Protein AF-A0A512B186-F1 (afdb_monomer)

Nearest PDB structures (foldseek):
  8dit-assembly1_B  TM=5.076E-01  e=9.279E+00  Thermochaetoides thermophila

Mean predicted aligned error: 6.62 Å

Radius of gyration: 12.12 Å; Cα contacts (8 Å, |Δi|>4): 115; chains: 1; bounding box: 34×26×28 Å

Foldseek 3Di:
DPPPDDLVQWFWKAFPVVRWIWTFGCVCVVVLVVQDQADKTFTWTDPDPPDTPPPDRDIDGSNRIDGVVVVVVD

Solvent-accessible surface area (backbone atoms only — not comparable to full-atom values): 4487 Å² total; per-residue (Å²): 132,84,83,77,74,67,68,83,53,41,46,52,32,30,28,75,88,80,72,43,40,32,44,30,52,45,90,49,44,69,62,61,72,65,66,47,50,84,45,71,41,68,27,31,45,50,73,54,96,93,40,62,49,83,89,47,79,41,75,47,53,40,68,49,51,43,60,43,70,68,66,75,79,109

Secondary structure (DSSP, 8-state):
------GGGEEEEEETTTTEEEEEEGGGHHHHHTT-TT-EEEEEEEEETTEE-TT--EEEEGGGEEEGGGGT--

Organism: NCBI:txid670289

Sequence (74 aa):
MKHLYDTSEYFLAFNNQNRKIYIIHSFYRLLFEANRPQDEFPCFVYLGHGRVVRDSRQYVTREHLELAEELVAN

pLDDT: mean 80.72, std 15.99, range [35.81, 94.5]

Structure (mmCIF, N/CA/C/O backbone):
data_AF-A0A512B186-F1
#
_entry.id   AF-A0A512B186-F1
#
loop_
_atom_site.group_PDB
_atom_site.id
_atom_site.type_symbol
_atom_site.label_atom_id
_atom_site.label_alt_id
_atom_site.label_comp_id
_atom_site.label_asym_id
_atom_site.label_entity_id
_atom_site.label_seq_id
_atom_site.pdbx_PDB_ins_code
_atom_site.Cartn_x
_atom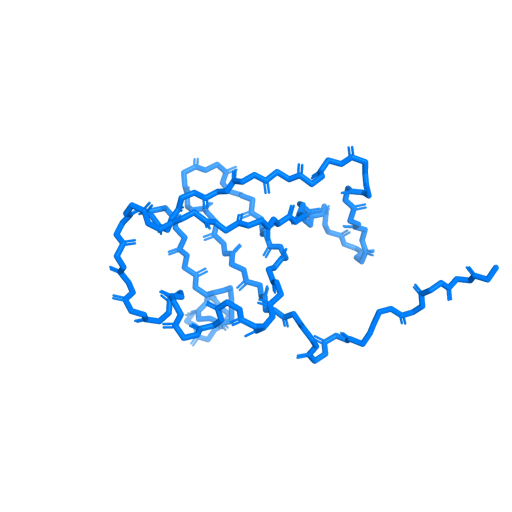_site.Cartn_y
_atom_site.Cartn_z
_atom_site.occupancy
_atom_site.B_iso_or_equiv
_atom_site.auth_seq_id
_atom_site.auth_comp_id
_atom_site.auth_asym_id
_atom_site.auth_atom_id
_atom_site.pdbx_PDB_model_num
ATOM 1 N N . MET A 1 1 ? 20.595 -0.963 -17.022 1.00 35.81 1 MET A N 1
ATOM 2 C CA . MET A 1 1 ? 20.704 -1.458 -15.630 1.00 35.81 1 MET A CA 1
ATOM 3 C C . MET A 1 1 ? 19.304 -1.697 -15.088 1.00 35.81 1 MET A C 1
ATOM 5 O O . MET A 1 1 ? 18.488 -0.785 -15.138 1.00 35.81 1 MET A O 1
ATOM 9 N N . LYS A 1 2 ? 18.979 -2.916 -14.637 1.00 42.50 2 LYS A N 1
ATOM 10 C CA . LYS A 1 2 ? 17.747 -3.145 -13.870 1.00 42.50 2 LYS A CA 1
ATOM 11 C C . LYS A 1 2 ? 17.988 -2.552 -12.481 1.00 42.50 2 LYS A C 1
ATOM 13 O O . LYS A 1 2 ? 18.774 -3.117 -11.733 1.00 42.50 2 LYS A O 1
ATOM 18 N N . HIS A 1 3 ? 17.375 -1.410 -12.173 1.00 50.75 3 HIS A N 1
ATOM 19 C CA . HIS A 1 3 ? 17.259 -0.950 -10.790 1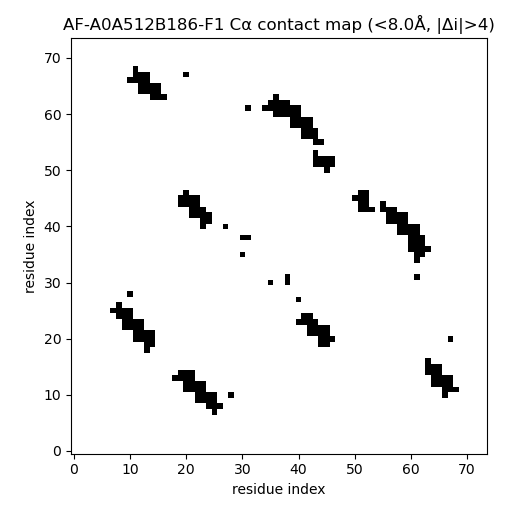.00 50.75 3 HIS A CA 1
ATOM 20 C C . HIS A 1 3 ? 16.490 -2.030 -10.022 1.00 50.75 3 HIS A C 1
ATOM 22 O O . HIS A 1 3 ? 15.287 -2.202 -10.226 1.00 50.75 3 HIS A O 1
ATOM 28 N N . LEU A 1 4 ? 17.225 -2.834 -9.258 1.00 50.34 4 LEU A N 1
ATOM 29 C CA . LEU A 1 4 ? 16.667 -3.697 -8.232 1.00 50.34 4 LEU A CA 1
ATOM 30 C C . LEU A 1 4 ? 16.361 -2.763 -7.065 1.00 50.34 4 LEU A C 1
ATOM 32 O O . LEU A 1 4 ? 17.277 -2.173 -6.502 1.00 50.34 4 LEU A O 1
ATOM 36 N N . TYR A 1 5 ? 15.077 -2.540 -6.809 1.00 54.84 5 TYR A N 1
ATOM 37 C CA . TYR A 1 5 ? 14.641 -1.782 -5.645 1.00 54.84 5 TYR A CA 1
ATOM 38 C C . TYR A 1 5 ? 14.829 -2.667 -4.420 1.00 54.84 5 TYR A C 1
ATOM 40 O O . TYR A 1 5 ? 14.455 -3.842 -4.458 1.00 54.84 5 TYR A O 1
ATOM 48 N N . ASP A 1 6 ? 15.425 -2.116 -3.368 1.00 63.78 6 ASP A N 1
ATOM 49 C CA . ASP A 1 6 ? 15.462 -2.790 -2.082 1.00 63.78 6 ASP A CA 1
ATOM 50 C C . ASP A 1 6 ? 14.022 -2.892 -1.568 1.00 63.78 6 ASP A C 1
ATOM 52 O O . ASP A 1 6 ? 13.328 -1.893 -1.377 1.00 63.78 6 ASP A O 1
ATOM 56 N N . THR A 1 7 ? 13.534 -4.119 -1.408 1.00 65.75 7 THR A N 1
ATOM 57 C CA . THR A 1 7 ? 12.161 -4.369 -0.967 1.00 65.75 7 THR 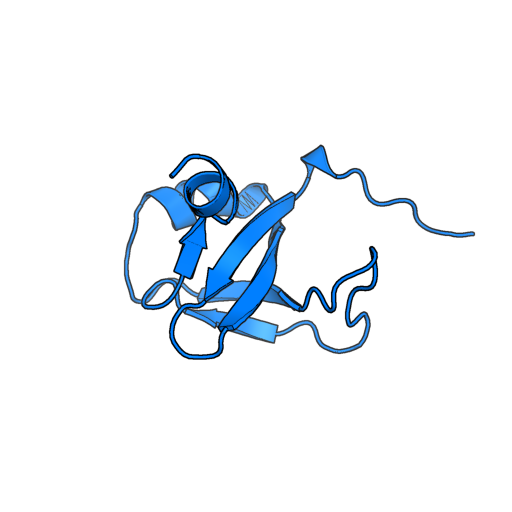A CA 1
ATOM 58 C C . THR A 1 7 ? 11.920 -3.913 0.470 1.00 65.75 7 THR A C 1
ATOM 60 O O . THR A 1 7 ? 10.767 -3.712 0.830 1.00 65.75 7 THR A O 1
ATOM 63 N N . SER A 1 8 ? 12.969 -3.711 1.279 1.00 73.25 8 SER A N 1
ATOM 64 C CA . SER A 1 8 ? 12.851 -3.164 2.639 1.00 73.25 8 SER A CA 1
ATOM 65 C C . SER A 1 8 ? 12.438 -1.685 2.666 1.00 73.25 8 SER A C 1
ATOM 67 O O . SER A 1 8 ? 11.883 -1.202 3.656 1.00 73.25 8 SER A O 1
ATOM 69 N N . GLU A 1 9 ? 12.628 -0.964 1.558 1.00 84.81 9 GLU A N 1
ATOM 70 C CA . GLU A 1 9 ? 12.249 0.446 1.431 1.00 84.81 9 GLU A CA 1
ATOM 71 C C . GLU A 1 9 ? 10.749 0.654 1.205 1.00 84.81 9 GLU A C 1
ATOM 73 O O . GLU A 1 9 ? 10.296 1.799 1.162 1.00 84.81 9 GLU A O 1
ATOM 78 N N . TYR A 1 10 ? 9.962 -0.414 1.056 1.00 88.06 10 TYR A N 1
ATOM 79 C CA . TYR A 1 10 ? 8.540 -0.326 0.743 1.00 88.06 10 TYR A CA 1
ATOM 80 C C . TYR A 1 10 ? 7.702 -1.247 1.627 1.00 88.06 10 TYR A C 1
ATOM 82 O O . TYR A 1 10 ? 8.154 -2.296 2.074 1.00 88.06 10 TYR A O 1
ATOM 90 N N . PHE A 1 11 ? 6.439 -0.879 1.814 1.00 90.19 11 PHE A N 1
ATOM 91 C CA . PHE A 1 11 ? 5.409 -1.750 2.365 1.00 90.19 11 PHE A CA 1
ATOM 92 C C . PHE A 1 11 ? 4.231 -1.857 1.397 1.00 90.19 11 PHE A C 1
ATOM 94 O O . PHE A 1 11 ? 4.024 -1.008 0.520 1.00 90.19 11 PHE A O 1
ATOM 101 N N . LEU A 1 12 ? 3.468 -2.936 1.549 1.00 91.31 12 LEU A N 1
ATOM 102 C CA . LEU A 1 12 ? 2.295 -3.212 0.735 1.00 91.31 12 LEU A CA 1
ATOM 103 C C . LEU A 1 12 ? 1.031 -2.792 1.480 1.00 91.31 12 LEU A C 1
ATOM 105 O O . LEU A 1 12 ? 0.810 -3.198 2.619 1.00 91.31 12 LEU A O 1
ATOM 109 N N . ALA A 1 13 ? 0.184 -2.023 0.806 1.00 93.06 13 ALA A N 1
ATOM 110 C CA . ALA A 1 13 ? -1.134 -1.646 1.290 1.00 93.06 13 ALA A CA 1
ATOM 111 C C . ALA A 1 13 ? -2.211 -2.180 0.340 1.00 93.06 13 ALA A C 1
ATOM 113 O O . ALA A 1 13 ? -2.160 -1.947 -0.867 1.00 93.06 13 ALA A O 1
ATOM 114 N N . PHE A 1 14 ? -3.187 -2.907 0.863 1.00 92.56 14 PHE A N 1
ATOM 115 C CA . PHE A 1 14 ? -4.336 -3.383 0.107 1.00 92.56 14 PHE A CA 1
ATOM 116 C C . PHE A 1 14 ? -5.471 -2.369 0.174 1.00 92.56 14 PHE A C 1
ATOM 118 O O . PHE A 1 14 ? -5.756 -1.840 1.242 1.00 92.56 14 PHE A O 1
ATOM 125 N N . ASN A 1 15 ? -6.135 -2.116 -0.952 1.00 92.38 15 ASN A N 1
ATOM 126 C CA . ASN A 1 15 ? -7.354 -1.322 -0.990 1.00 92.38 15 ASN A CA 1
ATOM 127 C C . ASN A 1 15 ? -8.579 -2.216 -1.165 1.00 92.38 15 ASN A C 1
ATOM 129 O O . ASN A 1 15 ? -8.751 -2.849 -2.212 1.00 92.38 15 ASN A O 1
ATOM 133 N N . ASN A 1 16 ? -9.462 -2.213 -0.169 1.00 84.56 16 ASN A N 1
ATOM 134 C CA . ASN A 1 16 ? -10.624 -3.096 -0.159 1.00 84.56 16 ASN A CA 1
ATOM 135 C C . ASN A 1 16 ? -11.690 -2.718 -1.208 1.00 84.56 16 ASN A C 1
ATOM 137 O O . ASN A 1 16 ? -12.331 -3.592 -1.790 1.00 84.56 16 ASN A O 1
ATOM 141 N N . GLN A 1 17 ? -11.855 -1.429 -1.523 1.00 89.31 17 GLN A N 1
ATOM 142 C CA . GLN A 1 17 ? -12.876 -0.978 -2.477 1.00 89.31 17 GLN A CA 1
ATOM 143 C C . GLN A 1 17 ? -12.573 -1.397 -3.914 1.00 89.31 17 GLN A C 1
ATOM 145 O O . GLN A 1 17 ? -13.464 -1.827 -4.644 1.00 89.31 17 GLN A O 1
ATOM 150 N N . ASN A 1 18 ? -11.318 -1.246 -4.337 1.00 89.81 18 ASN A N 1
ATOM 151 C CA . ASN A 1 18 ? -10.921 -1.491 -5.724 1.00 89.81 18 ASN A CA 1
ATOM 152 C C . ASN A 1 18 ? -10.094 -2.770 -5.912 1.00 89.81 18 ASN A C 1
ATOM 154 O O . ASN A 1 18 ? -9.721 -3.085 -7.044 1.00 89.81 18 ASN A O 1
ATOM 158 N N . ARG A 1 19 ? -9.840 -3.511 -4.824 1.00 87.88 19 ARG A N 1
ATOM 159 C CA . ARG A 1 19 ? -9.105 -4.784 -4.789 1.00 87.88 19 ARG A CA 1
ATOM 160 C C . ARG A 1 19 ? -7.696 -4.699 -5.379 1.00 87.88 19 ARG A C 1
ATOM 162 O O . ARG A 1 19 ? -7.220 -5.653 -5.993 1.00 87.88 19 ARG A O 1
ATOM 169 N N . LYS A 1 20 ? -7.022 -3.558 -5.221 1.00 90.38 20 LYS A N 1
ATOM 170 C CA . LYS A 1 20 ? -5.638 -3.358 -5.675 1.00 90.38 20 LYS A CA 1
ATOM 171 C C . LYS A 1 20 ? -4.667 -3.399 -4.508 1.00 90.38 20 LYS A C 1
ATOM 173 O O . LYS A 1 20 ? -4.989 -2.991 -3.398 1.00 90.38 20 LYS A O 1
ATOM 178 N N . ILE A 1 21 ? -3.448 -3.840 -4.801 1.00 90.81 21 ILE A N 1
ATOM 179 C CA . ILE A 1 21 ? -2.309 -3.725 -3.894 1.00 90.81 21 ILE A CA 1
ATOM 180 C C . ILE A 1 21 ? -1.455 -2.546 -4.351 1.00 90.81 21 ILE A C 1
ATOM 182 O O . ILE A 1 21 ? -1.123 -2.407 -5.533 1.00 90.81 21 ILE A O 1
ATOM 186 N N . TYR A 1 22 ? -1.100 -1.709 -3.393 1.00 91.94 22 TYR A N 1
ATOM 187 C CA . TYR A 1 22 ? -0.301 -0.513 -3.548 1.00 91.94 22 TYR A CA 1
ATOM 188 C C . TYR A 1 22 ? 1.050 -0.705 -2.876 1.00 91.94 22 TYR A C 1
ATOM 190 O O . TYR A 1 22 ? 1.140 -1.245 -1.778 1.00 91.94 22 TYR A O 1
ATOM 198 N N . ILE A 1 23 ? 2.098 -0.244 -3.544 1.00 90.69 23 ILE A N 1
ATOM 199 C CA . ILE A 1 23 ? 3.465 -0.241 -3.031 1.00 90.69 23 ILE A CA 1
ATOM 200 C C . ILE A 1 23 ? 3.765 1.183 -2.578 1.00 90.69 23 ILE A C 1
ATOM 202 O O . ILE A 1 23 ? 3.763 2.100 -3.406 1.00 90.69 23 ILE A O 1
ATOM 206 N N . ILE A 1 24 ? 3.996 1.365 -1.281 1.00 91.88 24 ILE A N 1
ATOM 207 C CA . ILE A 1 24 ? 4.227 2.667 -0.645 1.00 91.88 24 ILE A CA 1
ATOM 208 C C . ILE A 1 24 ? 5.613 2.652 -0.009 1.00 91.88 24 ILE A C 1
ATOM 210 O O . ILE A 1 24 ? 6.034 1.649 0.556 1.00 91.88 24 ILE A O 1
ATOM 214 N N . HIS A 1 25 ? 6.341 3.761 -0.113 1.00 91.25 25 HIS A N 1
ATOM 215 C CA . HIS A 1 25 ? 7.668 3.873 0.485 1.00 91.25 25 HIS A CA 1
ATOM 216 C C . HIS A 1 25 ? 7.583 3.885 2.023 1.00 91.25 25 HIS A C 1
ATOM 218 O O . HIS A 1 25 ? 6.784 4.627 2.597 1.00 91.25 25 HIS A O 1
ATOM 224 N N . SER A 1 26 ? 8.453 3.134 2.698 1.00 91.00 26 SER A N 1
ATOM 225 C CA . SER A 1 26 ? 8.503 2.955 4.158 1.00 91.00 26 SER A CA 1
ATOM 226 C C . SER A 1 26 ? 8.714 4.255 4.937 1.00 91.00 26 SER A C 1
ATOM 228 O O . SER A 1 26 ? 8.316 4.342 6.094 1.00 91.00 26 SER A O 1
ATOM 230 N N . PHE A 1 27 ? 9.232 5.310 4.299 1.00 92.12 27 PHE A N 1
ATOM 231 C CA . PHE A 1 27 ? 9.251 6.673 4.863 1.00 92.12 27 PHE A CA 1
ATOM 232 C C . PHE A 1 27 ? 7.861 7.150 5.335 1.00 92.12 27 PHE A C 1
ATOM 234 O O . PHE A 1 27 ? 7.762 7.895 6.305 1.00 92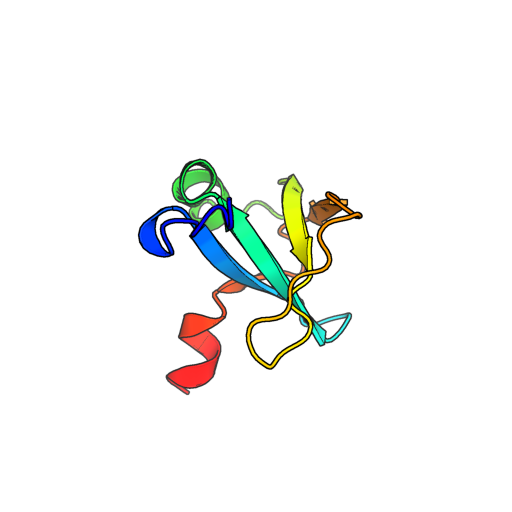.12 27 PHE A O 1
ATOM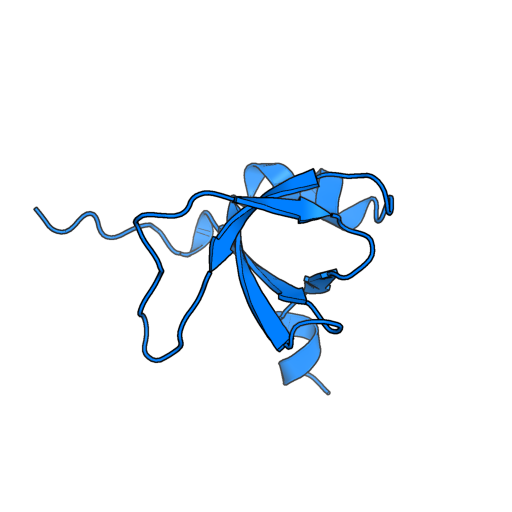 241 N N . TYR A 1 28 ? 6.782 6.692 4.691 1.00 92.88 28 TYR A N 1
ATOM 242 C CA . TYR A 1 28 ? 5.407 7.050 5.049 1.00 92.88 28 TYR A CA 1
ATOM 243 C C . TYR A 1 28 ? 4.781 6.147 6.121 1.00 92.88 28 TYR A C 1
ATOM 245 O O . TYR A 1 28 ? 3.624 6.356 6.477 1.00 92.88 28 TYR A O 1
ATOM 253 N N . ARG A 1 29 ? 5.505 5.154 6.652 1.00 91.19 29 ARG A N 1
ATOM 254 C CA . ARG A 1 29 ? 4.932 4.133 7.541 1.00 91.19 29 ARG A CA 1
ATOM 255 C C . ARG A 1 29 ? 4.326 4.715 8.818 1.00 91.19 29 ARG A C 1
ATOM 257 O O . ARG A 1 29 ? 3.200 4.374 9.151 1.00 91.19 29 ARG A O 1
ATOM 264 N N . LEU A 1 30 ? 5.002 5.673 9.453 1.00 91.69 30 LEU A N 1
ATOM 265 C CA . LEU A 1 30 ? 4.477 6.349 10.648 1.00 91.69 30 LEU A CA 1
ATOM 266 C C . LEU A 1 30 ? 3.170 7.113 10.375 1.00 91.69 30 LEU A C 1
ATOM 268 O O . LEU A 1 30 ? 2.278 7.131 11.218 1.00 91.69 30 LEU A O 1
ATOM 272 N N . LEU A 1 31 ? 3.039 7.734 9.197 1.00 92.00 31 LEU A N 1
ATOM 273 C CA . LEU A 1 31 ? 1.798 8.404 8.791 1.00 92.00 31 LEU A CA 1
ATOM 274 C C . LEU A 1 31 ? 0.695 7.380 8.498 1.00 92.00 31 LEU A C 1
ATOM 276 O O . LEU A 1 31 ? -0.441 7.547 8.926 1.00 92.00 31 LEU A O 1
ATOM 280 N N . PHE A 1 32 ? 1.041 6.276 7.837 1.00 92.81 32 PHE A N 1
ATOM 281 C CA . PHE A 1 32 ? 0.106 5.188 7.572 1.00 92.81 32 PHE A CA 1
ATOM 282 C C . PHE A 1 32 ? -0.456 4.568 8.863 1.00 92.81 32 PHE A C 1
ATOM 284 O O . PHE A 1 32 ? -1.663 4.324 8.961 1.00 92.81 32 PHE A O 1
ATOM 291 N N . GLU A 1 33 ? 0.404 4.353 9.861 1.00 91.12 33 GLU A N 1
ATOM 292 C CA . GLU A 1 33 ? 0.063 3.804 11.181 1.00 91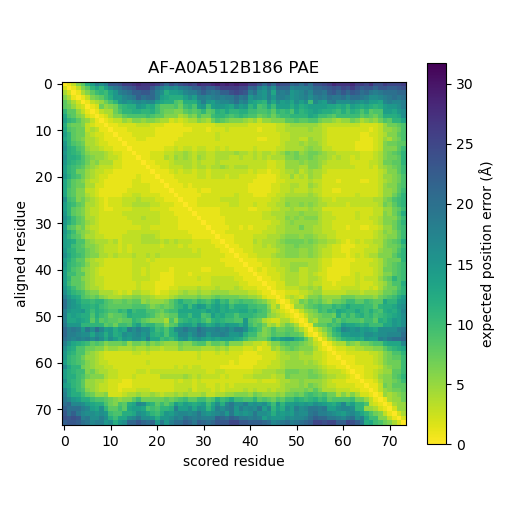.12 33 GLU A CA 1
ATOM 293 C C . GLU A 1 33 ? -0.746 4.787 12.044 1.00 91.12 33 GLU A C 1
ATOM 295 O O . GLU A 1 33 ? -1.556 4.356 12.861 1.00 91.12 33 GLU A O 1
ATOM 300 N N . ALA A 1 34 ? -0.620 6.101 11.818 1.00 93.00 34 ALA A N 1
ATOM 301 C CA . ALA A 1 34 ? -1.468 7.106 12.467 1.00 93.00 34 ALA A CA 1
ATOM 302 C C . ALA A 1 34 ? -2.955 7.001 12.066 1.00 93.00 34 ALA A C 1
ATOM 304 O O . ALA A 1 34 ? -3.803 7.607 12.723 1.00 93.00 34 ALA A O 1
ATOM 305 N N . ASN A 1 35 ? -3.261 6.236 11.008 1.00 90.81 35 ASN A N 1
ATOM 306 C CA . ASN A 1 35 ? -4.604 5.832 10.590 1.00 90.81 35 ASN A CA 1
ATOM 307 C C . ASN A 1 35 ? -5.597 7.000 10.426 1.00 90.81 35 ASN A C 1
ATOM 309 O O . ASN A 1 35 ? -6.757 6.918 10.833 1.00 90.81 35 ASN A O 1
ATOM 313 N N . ARG A 1 36 ? -5.141 8.116 9.845 1.00 94.38 36 ARG A N 1
ATOM 314 C CA . ARG A 1 36 ? -5.997 9.269 9.538 1.00 94.38 36 ARG A CA 1
ATOM 315 C C . ARG A 1 36 ? -6.590 9.097 8.137 1.00 94.38 36 ARG A C 1
ATOM 317 O O . ARG A 1 36 ? -5.815 9.041 7.187 1.00 94.38 36 ARG A O 1
ATOM 324 N N . PRO A 1 37 ? -7.924 9.034 7.969 1.00 92.94 37 PRO A N 1
ATOM 325 C CA . PRO A 1 37 ? -8.557 8.725 6.681 1.00 92.94 37 PRO A CA 1
ATOM 326 C C . PRO A 1 37 ? -8.126 9.623 5.512 1.00 92.94 37 PRO A C 1
ATOM 328 O O . PRO A 1 37 ? -8.007 9.153 4.381 1.00 92.94 37 PRO A O 1
ATOM 331 N N . GLN A 1 38 ? -7.859 10.896 5.802 1.00 94.50 38 GLN A N 1
ATOM 332 C CA . GLN A 1 38 ? -7.491 11.927 4.835 1.00 94.50 38 GLN A CA 1
ATOM 333 C C . GLN A 1 38 ? -6.026 11.895 4.378 1.00 94.50 38 GLN A C 1
ATOM 335 O O . GLN A 1 38 ? -5.664 12.672 3.497 1.00 94.50 38 GLN A O 1
ATOM 340 N N . ASP A 1 39 ? -5.171 11.064 4.981 1.00 94.31 39 ASP A N 1
ATOM 341 C CA . ASP A 1 39 ? -3.765 11.000 4.585 1.00 94.31 39 ASP A CA 1
ATOM 342 C C . ASP A 1 39 ? -3.642 10.389 3.181 1.00 94.31 39 ASP A C 1
ATOM 344 O O . ASP A 1 39 ? -4.232 9.348 2.885 1.00 94.31 39 ASP A O 1
ATOM 348 N N . GLU A 1 40 ? -2.862 11.033 2.312 1.00 94.44 40 GLU A N 1
ATOM 349 C CA . GLU A 1 40 ? -2.625 10.588 0.939 1.00 94.44 40 GLU A CA 1
ATOM 350 C C . GLU A 1 40 ? -1.197 10.078 0.757 1.00 94.44 40 GLU A C 1
ATOM 352 O O . GLU A 1 40 ? -0.221 10.735 1.132 1.00 94.44 40 GLU A O 1
ATOM 357 N N . PHE A 1 41 ? -1.063 8.917 0.115 1.00 93.50 41 PHE A N 1
ATOM 358 C CA . PHE A 1 41 ? 0.227 8.267 -0.089 1.00 93.50 41 PHE A CA 1
ATOM 359 C C . PHE A 1 41 ? 0.589 8.161 -1.571 1.00 93.50 41 PHE A C 1
ATOM 361 O O . PHE A 1 41 ? -0.190 7.602 -2.351 1.00 93.50 41 PHE A O 1
ATOM 368 N N . PRO A 1 42 ? 1.789 8.619 -1.978 1.00 93.25 42 PRO A N 1
ATOM 369 C CA . PRO A 1 42 ? 2.308 8.337 -3.305 1.00 93.25 42 PRO A CA 1
ATOM 370 C C . PRO A 1 42 ? 2.674 6.854 -3.407 1.00 93.25 42 PRO A C 1
ATOM 372 O O . PRO A 1 42 ? 3.399 6.311 -2.570 1.00 93.25 42 PRO A O 1
ATOM 375 N N . CYS A 1 43 ? 2.197 6.199 -4.457 1.00 91.06 43 CYS A N 1
ATOM 376 C CA . CYS A 1 43 ? 2.261 4.750 -4.574 1.00 91.06 43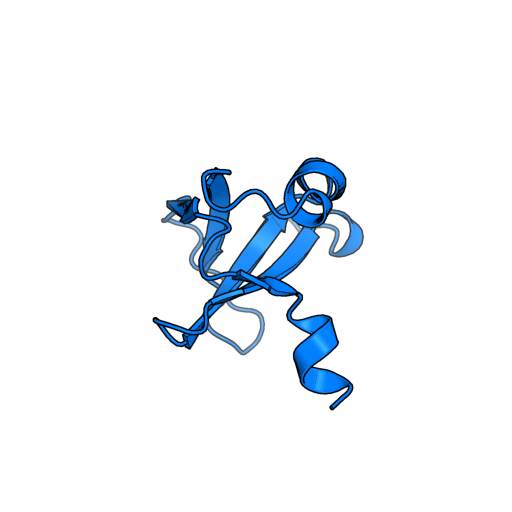 CYS A CA 1
ATOM 377 C C . CYS A 1 43 ? 2.361 4.270 -6.025 1.00 91.06 43 CYS A C 1
ATOM 379 O O . CYS A 1 43 ? 2.084 5.006 -6.978 1.00 91.06 43 CYS A O 1
ATOM 381 N N . PHE A 1 44 ? 2.719 2.996 -6.171 1.00 90.00 44 PHE A N 1
ATOM 382 C CA . PHE A 1 44 ? 2.624 2.246 -7.423 1.00 90.00 44 PHE A CA 1
ATOM 383 C C . PHE A 1 44 ? 1.603 1.114 -7.292 1.00 90.00 44 PHE A C 1
ATOM 385 O O . PHE A 1 44 ? 1.431 0.567 -6.204 1.00 90.00 44 PHE A O 1
ATOM 392 N N . VAL A 1 45 ? 0.951 0.724 -8.393 1.00 88.12 45 VAL A N 1
ATOM 393 C CA . VAL A 1 45 ? 0.076 -0.465 -8.407 1.00 88.12 45 VAL A CA 1
ATOM 394 C C . VAL A 1 45 ? 0.906 -1.720 -8.613 1.00 88.12 45 VAL A C 1
ATOM 396 O O . VAL A 1 45 ? 1.666 -1.822 -9.582 1.00 88.12 45 VAL A O 1
ATOM 399 N N . TYR A 1 46 ? 0.687 -2.707 -7.755 1.00 84.88 46 TYR A N 1
ATOM 400 C CA . TYR A 1 46 ? 1.150 -4.068 -7.963 1.00 84.88 46 TYR A CA 1
ATOM 401 C C . TYR A 1 46 ? 0.159 -4.846 -8.842 1.00 84.88 46 TYR A C 1
ATOM 403 O O . TYR A 1 46 ? -1.033 -4.901 -8.544 1.00 84.88 46 TYR A O 1
ATOM 411 N N . LEU A 1 47 ? 0.646 -5.457 -9.926 1.00 78.69 47 LEU A N 1
ATOM 412 C CA . LEU A 1 47 ? -0.171 -6.229 -10.877 1.00 78.69 47 LEU A CA 1
ATOM 413 C C . LEU A 1 47 ? -0.097 -7.750 -10.665 1.00 78.69 47 LEU A C 1
ATOM 415 O O . LEU A 1 47 ? -0.663 -8.501 -11.456 1.00 78.69 47 LEU A O 1
ATOM 419 N N . GLY A 1 48 ? 0.618 -8.224 -9.642 1.00 70.12 48 GLY A N 1
ATOM 420 C CA . GLY A 1 48 ? 0.924 -9.648 -9.489 1.00 70.12 48 GLY A CA 1
ATOM 421 C C . GLY A 1 48 ? 2.212 -10.066 -10.206 1.00 70.12 48 GLY A C 1
ATOM 422 O O . GLY A 1 48 ? 2.772 -9.330 -11.019 1.00 70.12 48 GLY A O 1
ATOM 423 N N . HIS A 1 49 ? 2.706 -11.266 -9.887 1.00 69.62 49 HIS A N 1
ATOM 424 C CA . HIS A 1 49 ? 3.894 -11.881 -10.506 1.00 69.62 49 HIS A CA 1
ATOM 425 C C . HIS A 1 49 ? 5.154 -10.992 -10.527 1.00 69.62 49 HIS A C 1
ATOM 427 O O . HIS A 1 49 ? 5.925 -11.021 -11.489 1.00 69.62 49 HIS A O 1
ATOM 433 N N . GLY A 1 50 ? 5.353 -10.162 -9.497 1.00 65.69 50 GLY A N 1
ATOM 434 C CA . GLY A 1 50 ? 6.497 -9.246 -9.427 1.00 65.69 50 GLY A CA 1
ATOM 435 C C . GLY A 1 50 ? 6.437 -8.079 -10.421 1.00 65.69 50 GLY A C 1
ATOM 436 O O . GLY A 1 50 ? 7.450 -7.416 -10.645 1.00 65.69 50 GLY A O 1
ATOM 437 N N . ARG A 1 51 ? 5.281 -7.823 -11.048 1.00 66.94 51 ARG A N 1
ATOM 438 C CA . ARG A 1 51 ? 5.089 -6.708 -11.983 1.00 66.94 51 ARG A CA 1
ATOM 439 C C . ARG A 1 51 ? 4.466 -5.508 -11.278 1.00 66.94 51 ARG A C 1
ATOM 441 O O . ARG A 1 51 ? 3.487 -5.630 -10.547 1.00 66.94 51 ARG A O 1
ATOM 448 N N . VAL A 1 52 ? 5.025 -4.336 -11.560 1.00 72.31 52 VAL A N 1
ATOM 449 C CA . VAL A 1 52 ? 4.583 -3.037 -11.042 1.00 72.31 52 VAL A CA 1
ATOM 450 C C . VAL A 1 52 ? 4.246 -2.140 -12.225 1.00 72.31 52 VAL A C 1
ATOM 452 O O . VAL A 1 52 ? 4.989 -2.131 -13.212 1.00 72.31 52 VAL A O 1
ATOM 455 N N . VAL A 1 53 ? 3.159 -1.371 -12.135 1.00 71.50 53 VAL A N 1
ATOM 456 C CA . VAL A 1 53 ? 2.872 -0.315 -13.118 1.00 71.50 53 VAL A CA 1
ATOM 457 C C . VAL A 1 53 ? 3.878 0.815 -12.907 1.00 71.50 53 VAL A C 1
ATOM 459 O O . VAL A 1 53 ? 3.703 1.657 -12.030 1.00 71.50 53 VAL A O 1
ATOM 462 N N . ARG A 1 54 ? 4.969 0.803 -13.681 1.00 58.72 54 ARG A N 1
ATOM 463 C CA .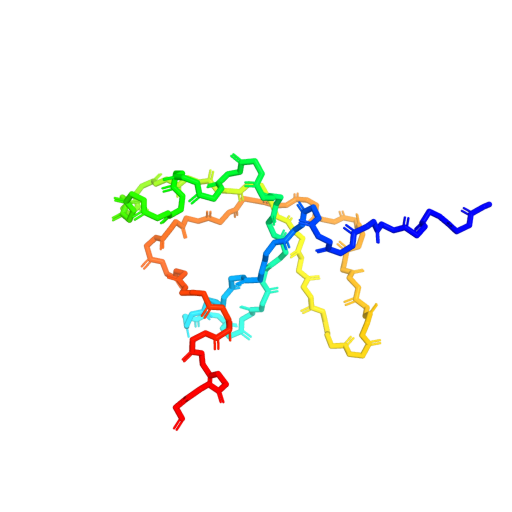 ARG A 1 54 ? 6.046 1.805 -13.590 1.00 58.72 54 ARG A CA 1
ATOM 464 C C . ARG A 1 54 ? 5.603 3.212 -13.996 1.00 58.72 54 ARG A C 1
ATOM 466 O O . ARG A 1 54 ? 6.144 4.175 -13.465 1.00 58.72 54 ARG A O 1
ATOM 473 N N . ASP A 1 55 ? 4.601 3.318 -14.866 1.00 61.78 55 ASP A N 1
ATOM 474 C CA . ASP A 1 55 ? 4.254 4.582 -15.527 1.00 61.78 55 ASP A CA 1
ATOM 475 C C . ASP A 1 55 ? 3.117 5.360 -14.842 1.00 61.78 55 ASP A C 1
ATOM 477 O O . ASP A 1 55 ? 2.680 6.389 -15.348 1.00 61.78 55 ASP A O 1
ATOM 481 N N . SER A 1 56 ? 2.637 4.920 -13.673 1.00 64.06 56 SER A N 1
ATOM 482 C CA . SER A 1 56 ? 1.597 5.642 -12.932 1.00 64.06 56 SER A CA 1
ATOM 483 C C . SER A 1 56 ? 1.923 5.708 -11.445 1.00 64.06 56 SER A C 1
ATOM 485 O O . SER A 1 56 ? 1.363 4.967 -10.629 1.00 64.06 56 SER A O 1
ATOM 487 N N . ARG A 1 57 ? 2.831 6.617 -11.074 1.00 80.19 57 ARG A N 1
ATOM 488 C CA . ARG A 1 57 ? 2.844 7.102 -9.693 1.00 80.19 57 ARG A CA 1
ATOM 489 C C . ARG A 1 57 ? 1.506 7.791 -9.458 1.00 80.19 57 ARG A C 1
ATOM 491 O O . ARG A 1 57 ? 1.166 8.731 -10.170 1.00 80.19 57 ARG A O 1
ATOM 498 N N . GLN A 1 58 ? 0.749 7.296 -8.497 1.00 89.38 58 GLN A N 1
ATOM 499 C CA . GLN A 1 58 ? -0.564 7.832 -8.156 1.00 89.38 58 GLN A CA 1
ATOM 500 C C . GLN A 1 58 ? -0.646 8.076 -6.655 1.00 89.38 58 GLN A C 1
ATOM 502 O O . GLN A 1 58 ? 0.223 7.638 -5.900 1.00 89.38 58 GLN A O 1
ATOM 507 N N . TYR A 1 59 ? -1.701 8.760 -6.242 1.00 91.75 59 TYR A N 1
ATOM 508 C CA . TYR A 1 59 ? -2.014 8.985 -4.841 1.00 91.75 59 TYR A CA 1
ATOM 509 C C . TYR A 1 59 ? -3.200 8.113 -4.444 1.00 91.75 59 TYR A C 1
ATOM 511 O O . TYR A 1 59 ? -4.089 7.848 -5.256 1.00 91.75 59 TYR A O 1
ATOM 519 N N . VAL A 1 60 ? -3.180 7.628 -3.210 1.00 92.31 60 VAL A N 1
ATOM 520 C CA . VAL A 1 60 ? -4.274 6.856 -2.624 1.00 92.31 60 VAL A CA 1
ATOM 521 C C . VAL A 1 60 ? -4.516 7.335 -1.199 1.00 92.31 60 VAL A C 1
ATOM 523 O O . VAL A 1 60 ? -3.563 7.577 -0.458 1.00 92.31 60 VAL A O 1
ATOM 526 N N . THR A 1 61 ? -5.785 7.494 -0.833 1.00 93.38 61 THR A N 1
ATOM 527 C CA . THR A 1 61 ? -6.198 7.906 0.510 1.00 93.38 61 THR A CA 1
ATOM 528 C C . THR A 1 61 ? -6.126 6.733 1.481 1.00 93.38 61 THR A C 1
ATOM 530 O O . THR A 1 61 ? -6.427 5.589 1.127 1.00 93.38 61 THR A O 1
ATOM 533 N N . ARG A 1 62 ? -5.748 7.009 2.732 1.00 93.38 62 ARG A N 1
ATOM 534 C CA . ARG A 1 62 ? -5.678 6.023 3.819 1.00 93.38 62 ARG A CA 1
ATOM 535 C C . ARG A 1 62 ? -7.013 5.348 4.092 1.00 93.38 62 ARG A C 1
ATOM 537 O O . ARG A 1 62 ? -7.003 4.189 4.499 1.00 93.38 62 ARG A O 1
ATOM 544 N N . GLU A 1 63 ? -8.122 6.064 3.895 1.00 91.88 63 GLU A N 1
ATOM 545 C CA . GLU A 1 63 ? -9.496 5.645 4.217 1.00 91.88 63 GLU A CA 1
ATOM 546 C C . GLU A 1 63 ? -9.837 4.221 3.759 1.00 91.88 63 GLU A C 1
ATOM 548 O O . GLU A 1 63 ? -10.614 3.525 4.409 1.00 91.88 63 GLU A O 1
ATOM 553 N N . HIS A 1 64 ? -9.253 3.771 2.649 1.00 88.25 64 HIS A N 1
ATOM 554 C CA . HIS A 1 64 ? -9.563 2.470 2.060 1.00 88.25 64 HIS A CA 1
ATOM 555 C C . HIS A 1 64 ? -8.400 1.484 2.097 1.00 88.25 64 HIS A C 1
ATOM 557 O O . HIS A 1 64 ? -8.488 0.456 1.432 1.00 88.25 64 HIS A O 1
ATOM 563 N N . LEU A 1 65 ? -7.321 1.795 2.818 1.00 91.75 65 LEU A N 1
ATOM 564 C CA . LEU A 1 65 ? -6.103 0.990 2.850 1.00 91.75 65 LEU A CA 1
ATOM 565 C C . LEU A 1 65 ? -5.991 0.134 4.111 1.00 91.75 65 LEU A C 1
ATOM 567 O O . LEU A 1 65 ? -6.348 0.553 5.203 1.00 91.75 65 LEU A O 1
ATOM 571 N N . GLU A 1 66 ? -5.401 -1.040 3.970 1.00 90.62 66 GLU A N 1
ATOM 572 C CA . GLU A 1 66 ? -5.001 -1.928 5.065 1.00 90.62 66 GLU A CA 1
ATOM 573 C C . GLU A 1 66 ? -3.601 -2.465 4.762 1.00 90.62 66 GLU A C 1
ATOM 575 O O . GLU A 1 66 ? -3.198 -2.502 3.595 1.00 90.62 66 GLU A O 1
ATOM 580 N N . LEU A 1 67 ? -2.820 -2.854 5.772 1.00 88.75 67 LEU A N 1
ATOM 581 C CA . LEU A 1 67 ? -1.527 -3.488 5.504 1.00 88.75 67 LEU A CA 1
ATOM 582 C C . LEU A 1 67 ? -1.769 -4.844 4.838 1.00 88.75 67 LEU A C 1
ATOM 584 O O . LEU A 1 67 ? -2.514 -5.677 5.342 1.00 88.75 67 LEU A O 1
ATOM 588 N N . ALA A 1 68 ? -1.117 -5.097 3.702 1.00 82.38 68 ALA A N 1
ATOM 589 C CA . ALA A 1 68 ? -1.340 -6.347 2.975 1.00 82.38 68 ALA A CA 1
ATOM 590 C C . ALA A 1 68 ? -0.794 -7.576 3.730 1.00 82.38 68 ALA A C 1
ATOM 592 O O . ALA A 1 68 ? -1.291 -8.680 3.534 1.00 82.38 68 ALA A O 1
ATOM 593 N N . GLU A 1 69 ? 0.205 -7.393 4.602 1.00 72.88 69 GLU A N 1
ATOM 594 C CA . GLU A 1 69 ? 0.739 -8.452 5.475 1.00 72.88 69 GLU A CA 1
ATOM 595 C C . GLU A 1 69 ? -0.315 -8.961 6.475 1.00 72.88 69 GLU A C 1
ATOM 597 O O . GLU A 1 69 ? -0.349 -10.151 6.783 1.00 72.88 69 GLU A O 1
ATOM 602 N N . GLU A 1 70 ? -1.234 -8.094 6.912 1.00 58.47 70 GLU A N 1
ATOM 603 C CA . GLU A 1 70 ? -2.312 -8.434 7.854 1.00 58.47 70 GLU A CA 1
ATOM 604 C C . GLU A 1 70 ? -3.413 -9.300 7.210 1.00 58.47 70 GLU A C 1
ATOM 606 O O . GLU A 1 70 ? -4.190 -9.944 7.915 1.00 58.47 70 GLU A O 1
ATOM 611 N N . LEU A 1 71 ? -3.450 -9.379 5.874 1.00 54.47 71 LEU A N 1
ATOM 612 C CA . LEU A 1 71 ? -4.407 -10.197 5.117 1.00 54.47 71 LEU A CA 1
ATOM 613 C C . LEU A 1 71 ? -3.940 -11.638 4.887 1.00 54.47 71 LEU A C 1
ATOM 615 O O . LEU A 1 71 ? -4.753 -12.482 4.532 1.00 54.47 71 LEU A O 1
ATOM 619 N N . VAL A 1 72 ? -2.642 -11.921 5.038 1.00 51.34 72 VAL A N 1
ATOM 620 C CA . VAL A 1 72 ? -2.0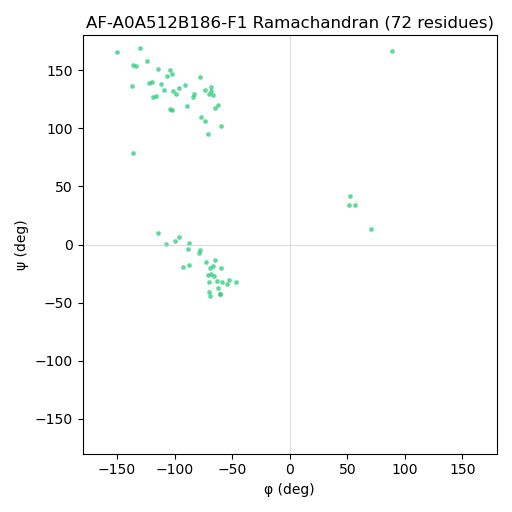69 -13.273 4.861 1.00 51.34 72 VAL A CA 1
ATOM 621 C C . VAL A 1 72 ? -2.015 -14.034 6.191 1.00 51.34 72 VAL A C 1
ATOM 623 O O . VAL A 1 72 ? -1.901 -15.257 6.205 1.00 51.34 72 VAL A O 1
ATOM 626 N N . ALA A 1 73 ? -2.084 -13.311 7.310 1.00 44.03 73 ALA A N 1
ATOM 627 C CA . ALA A 1 73 ? -2.028 -13.869 8.659 1.00 44.03 73 ALA A CA 1
ATOM 628 C C . ALA A 1 73 ? -3.401 -14.278 9.235 1.00 44.03 73 ALA A C 1
ATOM 630 O O . ALA A 1 73 ? -3.439 -14.832 10.333 1.00 44.03 73 ALA A O 1
ATOM 631 N N . ASN A 1 74 ? -4.495 -14.028 8.507 1.00 41.00 74 ASN A N 1
ATOM 632 C CA . ASN A 1 74 ? -5.867 -14.437 8.839 1.00 41.00 74 ASN A CA 1
ATOM 633 C C . ASN A 1 74 ? -6.400 -15.447 7.816 1.00 41.00 74 ASN A C 1
ATOM 635 O O . ASN A 1 74 ? -7.283 -16.247 8.199 1.00 41.00 74 ASN A O 1
#